Protein AF-A0A6P7GRU7-F1 (afdb_monomer_lite)

Structure (mmCIF, N/CA/C/O backbone):
data_AF-A0A6P7GRU7-F1
#
_entry.id   AF-A0A6P7GRU7-F1
#
loop_
_atom_site.group_PDB
_atom_site.id
_atom_site.type_symbol
_atom_site.label_atom_id
_atom_site.label_alt_id
_atom_site.label_comp_id
_atom_site.label_asym_id
_atom_site.label_entity_id
_atom_site.label_seq_id
_atom_site.pdbx_PDB_ins_code
_atom_site.Cartn_x
_atom_site.Cartn_y
_atom_site.Cartn_z
_atom_site.occupancy
_atom_site.B_iso_or_equiv
_atom_site.auth_seq_id
_atom_site.auth_comp_id
_atom_site.auth_asym_id
_atom_site.auth_atom_id
_atom_site.pdbx_PDB_model_num
ATOM 1 N N . MET A 1 1 ? 10.644 -17.796 0.698 1.00 59.59 1 MET A N 1
ATOM 2 C CA . MET A 1 1 ? 10.315 -16.428 0.222 1.00 59.59 1 MET A CA 1
ATOM 3 C C . MET A 1 1 ? 10.314 -16.280 -1.307 1.00 59.59 1 MET A C 1
ATOM 5 O O . MET A 1 1 ? 9.322 -15.800 -1.838 1.00 59.59 1 MET A O 1
ATOM 9 N N . LYS A 1 2 ? 11.350 -16.736 -2.039 1.00 73.12 2 LYS A N 1
ATOM 10 C CA . LYS A 1 2 ? 11.441 -16.591 -3.514 1.00 73.12 2 LYS A CA 1
ATOM 11 C C . LYS A 1 2 ? 10.206 -17.102 -4.288 1.00 73.12 2 LYS A C 1
ATOM 13 O O . LYS A 1 2 ? 9.727 -16.408 -5.175 1.00 73.12 2 LYS A O 1
ATOM 18 N N . LYS A 1 3 ? 9.645 -18.260 -3.910 1.00 80.00 3 LYS A N 1
ATOM 19 C CA . LYS A 1 3 ? 8.456 -18.853 -4.565 1.00 80.00 3 LYS A CA 1
ATOM 20 C C . LYS A 1 3 ? 7.212 -17.946 -4.508 1.00 80.00 3 LYS A C 1
ATOM 22 O O . LYS A 1 3 ? 6.560 -17.749 -5.526 1.00 80.00 3 LYS A O 1
ATOM 27 N N . VAL A 1 4 ? 6.932 -17.338 -3.350 1.00 76.06 4 VAL A N 1
ATOM 28 C CA . VAL A 1 4 ? 5.775 -16.440 -3.150 1.00 76.06 4 VAL A CA 1
ATOM 29 C C . VAL A 1 4 ? 5.900 -15.184 -4.011 1.00 76.06 4 VAL A C 1
ATOM 31 O O . VAL A 1 4 ? 4.963 -14.822 -4.714 1.00 76.06 4 VAL A O 1
ATOM 34 N N . VAL A 1 5 ? 7.083 -14.564 -4.024 1.00 76.00 5 VAL A N 1
ATOM 35 C CA . VAL A 1 5 ? 7.358 -13.375 -4.848 1.00 76.00 5 VAL A CA 1
ATOM 36 C C . VAL A 1 5 ? 7.176 -13.681 -6.338 1.00 76.00 5 VAL A C 1
ATOM 38 O O . VAL A 1 5 ? 6.588 -12.875 -7.054 1.00 76.00 5 VAL A O 1
ATOM 41 N N . MET A 1 6 ? 7.616 -14.855 -6.809 1.00 78.56 6 MET A N 1
ATOM 42 C CA . MET A 1 6 ? 7.413 -15.252 -8.208 1.00 78.56 6 MET A CA 1
ATOM 43 C C . MET A 1 6 ? 5.938 -15.460 -8.562 1.00 78.56 6 MET A C 1
ATOM 45 O O . MET A 1 6 ? 5.520 -15.045 -9.641 1.00 78.56 6 MET A O 1
ATOM 49 N N . ASN A 1 7 ? 5.147 -16.077 -7.681 1.00 80.56 7 ASN A N 1
ATOM 50 C CA . ASN A 1 7 ? 3.715 -16.265 -7.925 1.00 80.56 7 ASN A CA 1
ATOM 51 C C . ASN A 1 7 ? 2.974 -14.924 -7.951 1.00 80.56 7 ASN A C 1
ATOM 53 O O . ASN A 1 7 ? 2.227 -14.660 -8.890 1.00 80.56 7 ASN A O 1
ATOM 57 N N . LEU A 1 8 ? 3.248 -14.038 -6.989 1.00 81.81 8 LEU A N 1
ATOM 58 C CA . LEU A 1 8 ? 2.658 -12.698 -6.964 1.00 81.81 8 LEU A CA 1
ATOM 59 C C . LEU A 1 8 ? 3.035 -11.901 -8.214 1.00 81.81 8 LEU A C 1
ATOM 61 O O . LEU A 1 8 ? 2.172 -11.296 -8.837 1.00 81.81 8 LEU A O 1
ATOM 65 N N . ARG A 1 9 ? 4.294 -11.972 -8.655 1.00 79.44 9 ARG A N 1
ATOM 66 C CA . ARG A 1 9 ? 4.730 -11.352 -9.910 1.00 79.44 9 ARG A CA 1
ATOM 67 C C . ARG A 1 9 ? 3.900 -11.824 -11.110 1.00 79.44 9 ARG A C 1
ATOM 69 O O . ARG A 1 9 ? 3.526 -10.992 -11.930 1.00 79.44 9 ARG A O 1
ATOM 76 N N . LYS A 1 10 ? 3.617 -13.127 -11.228 1.00 82.44 10 LYS A N 1
ATOM 77 C CA . LYS A 1 10 ? 2.788 -13.661 -12.326 1.00 82.44 10 LYS A CA 1
ATOM 78 C C . LYS A 1 10 ? 1.382 -13.060 -12.314 1.00 82.44 10 LYS A C 1
ATOM 80 O O . LYS A 1 10 ? 0.867 -12.736 -13.375 1.00 82.44 10 LYS A O 1
ATOM 85 N N . ILE A 1 11 ? 0.802 -12.862 -11.130 1.00 81.12 11 ILE A N 1
ATOM 86 C CA . ILE A 1 11 ? -0.523 -12.247 -10.971 1.00 81.12 11 ILE A CA 1
ATOM 87 C C . ILE A 1 11 ? -0.493 -10.767 -11.383 1.00 81.12 11 ILE A C 1
ATOM 89 O O . ILE A 1 11 ? -1.402 -10.288 -12.062 1.00 81.12 11 ILE A O 1
ATOM 93 N N . ILE A 1 12 ? 0.559 -10.029 -11.012 1.00 83.62 12 ILE A N 1
ATOM 94 C CA . ILE A 1 12 ? 0.670 -8.601 -11.349 1.00 83.62 12 ILE A CA 1
ATOM 95 C C . ILE A 1 12 ? 0.949 -8.383 -12.836 1.00 83.62 12 ILE A C 1
ATOM 97 O O . ILE A 1 12 ? 0.330 -7.500 -13.431 1.00 83.62 12 ILE A O 1
ATOM 101 N N . GLY A 1 13 ? 1.804 -9.205 -13.443 1.00 75.50 13 GLY A N 1
ATOM 102 C CA . GLY A 1 13 ? 2.298 -9.006 -14.805 1.00 75.50 13 GLY A CA 1
ATOM 103 C C . GLY A 1 13 ? 3.493 -8.045 -14.869 1.00 75.50 13 GLY A C 1
ATOM 104 O O . GLY A 1 13 ? 4.077 -7.666 -13.849 1.00 75.50 13 GLY A O 1
ATOM 105 N N . SER A 1 14 ? 3.887 -7.665 -16.084 1.00 74.19 14 SER A N 1
ATOM 106 C CA . SER A 1 14 ? 5.002 -6.747 -16.371 1.00 74.19 14 SER A CA 1
ATOM 107 C C . SER A 1 14 ? 4.550 -5.581 -17.254 1.00 74.19 14 SER A C 1
ATOM 109 O O . SER A 1 14 ? 3.559 -5.707 -17.963 1.00 74.19 14 SER A O 1
ATOM 111 N N . GLY A 1 15 ? 5.289 -4.465 -17.243 1.00 73.44 15 GLY A N 1
ATOM 112 C CA . GLY A 1 15 ? 5.018 -3.308 -18.114 1.00 73.44 15 GLY A CA 1
ATOM 113 C C . GLY A 1 15 ? 4.011 -2.292 -17.561 1.00 73.44 15 GLY A C 1
ATOM 114 O O . GLY A 1 15 ? 3.623 -1.364 -18.261 1.00 73.44 15 GLY A O 1
ATOM 115 N N . HIS A 1 16 ? 3.592 -2.441 -16.303 1.00 77.69 16 HIS A N 1
ATOM 116 C CA . HIS A 1 16 ? 2.758 -1.464 -15.607 1.00 77.69 16 HIS A CA 1
ATOM 117 C C . HIS A 1 16 ? 3.616 -0.478 -14.808 1.00 77.69 16 HIS A C 1
ATOM 119 O O . HIS A 1 16 ? 4.647 -0.863 -14.258 1.00 77.69 16 HIS A O 1
ATOM 125 N N . SER A 1 17 ? 3.154 0.769 -14.674 1.00 90.62 17 SER A N 1
ATOM 126 C CA . SER A 1 17 ? 3.742 1.711 -13.716 1.00 90.62 17 SER A CA 1
ATOM 127 C C . SER A 1 17 ? 3.644 1.159 -12.291 1.00 90.62 17 SER A C 1
ATOM 129 O O . SER A 1 17 ? 2.704 0.422 -11.959 1.00 90.62 17 SER A O 1
ATOM 131 N N . TRP A 1 18 ? 4.568 1.557 -11.414 1.00 93.69 18 TRP A N 1
ATOM 132 C CA . TRP A 1 18 ? 4.535 1.132 -10.013 1.00 93.69 18 TRP A CA 1
ATOM 133 C C . TRP A 1 18 ? 3.192 1.424 -9.324 1.00 93.69 18 TRP A C 1
ATOM 135 O O . TRP A 1 18 ? 2.776 0.652 -8.465 1.00 93.69 18 TRP A O 1
ATOM 145 N N . ARG A 1 19 ? 2.476 2.494 -9.710 1.00 93.62 19 ARG A N 1
ATOM 146 C CA . ARG A 1 19 ? 1.155 2.835 -9.146 1.00 93.62 19 ARG A CA 1
ATOM 147 C C . ARG A 1 19 ? 0.121 1.756 -9.450 1.00 93.62 19 ARG A C 1
ATOM 149 O O . ARG A 1 19 ? -0.539 1.266 -8.535 1.00 93.62 19 ARG A O 1
ATOM 156 N N . ASN A 1 20 ? 0.024 1.346 -10.712 1.00 91.50 20 ASN A N 1
ATOM 157 C CA . ASN A 1 20 ? -0.919 0.314 -11.140 1.00 91.50 20 ASN A CA 1
ATOM 158 C C . ASN A 1 20 ? -0.571 -1.036 -10.499 1.00 91.50 20 ASN A C 1
ATOM 160 O O . ASN A 1 20 ? -1.453 -1.730 -9.992 1.00 91.50 20 ASN A O 1
ATOM 164 N N . ALA A 1 21 ? 0.723 -1.369 -10.444 1.00 92.94 21 ALA A N 1
ATOM 165 C CA . ALA A 1 21 ? 1.206 -2.565 -9.763 1.00 92.94 21 ALA A CA 1
ATOM 166 C C . ALA A 1 21 ? 0.850 -2.560 -8.265 1.00 92.94 21 ALA A C 1
ATOM 168 O O . ALA A 1 21 ? 0.395 -3.580 -7.750 1.00 92.94 21 ALA A O 1
ATOM 169 N N . CYS A 1 22 ? 0.986 -1.419 -7.579 1.00 94.94 22 CYS A N 1
ATOM 170 C CA . CYS A 1 22 ? 0.585 -1.269 -6.182 1.00 94.94 22 CYS A CA 1
ATOM 171 C C . CYS A 1 22 ? -0.909 -1.553 -5.975 1.00 94.94 22 CYS A C 1
ATOM 173 O O . CYS A 1 22 ? -1.250 -2.361 -5.115 1.00 94.94 22 CYS A O 1
ATOM 175 N N . TYR A 1 23 ? -1.801 -0.938 -6.761 1.00 93.06 23 TYR A N 1
ATOM 176 C CA . TYR A 1 23 ? -3.247 -1.163 -6.623 1.00 93.06 23 TYR A CA 1
ATOM 177 C C . TYR A 1 23 ? -3.639 -2.617 -6.889 1.00 93.06 23 TYR A C 1
ATOM 179 O O . TYR A 1 23 ? -4.369 -3.209 -6.088 1.00 93.06 23 TYR A O 1
ATOM 187 N N . LYS A 1 24 ? -3.106 -3.209 -7.963 1.00 92.00 24 LYS A N 1
ATOM 188 C CA . LYS A 1 24 ? -3.355 -4.610 -8.309 1.00 92.00 24 LYS A CA 1
ATOM 189 C C . LYS A 1 24 ? -2.856 -5.540 -7.203 1.00 92.00 24 LYS A C 1
ATOM 191 O O . LYS A 1 24 ? -3.615 -6.367 -6.708 1.00 92.00 24 LYS A O 1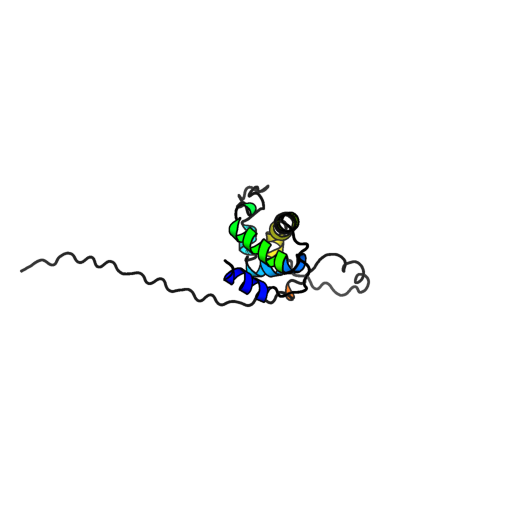
ATOM 196 N N . LEU A 1 25 ? -1.629 -5.350 -6.719 1.00 93.50 25 LEU A N 1
ATOM 197 C CA . LEU A 1 25 ? -1.076 -6.179 -5.647 1.00 93.50 25 LEU A CA 1
ATOM 198 C C . LEU A 1 25 ? -1.816 -6.003 -4.324 1.00 93.50 25 LEU A C 1
ATOM 200 O O . LEU A 1 25 ? -2.053 -6.981 -3.622 1.00 93.50 25 LEU A O 1
ATOM 204 N N . SER A 1 26 ? -2.233 -4.784 -3.990 1.00 94.25 26 SER A N 1
ATOM 205 C CA . SER A 1 26 ? -3.044 -4.556 -2.799 1.00 94.25 26 SER A CA 1
ATOM 206 C C . SER A 1 26 ? -4.398 -5.247 -2.864 1.00 94.25 26 SER A C 1
ATOM 208 O O . SER A 1 26 ? -4.849 -5.726 -1.832 1.00 94.25 26 SER A O 1
ATOM 210 N N . SER A 1 27 ? -5.030 -5.319 -4.039 1.00 90.25 27 SER A N 1
ATOM 211 C CA . SER A 1 27 ? -6.297 -6.044 -4.204 1.00 90.25 27 SER A CA 1
ATOM 212 C C . SER A 1 27 ? -6.157 -7.559 -4.026 1.00 90.25 27 SER A C 1
ATOM 214 O O . SER A 1 27 ? -7.109 -8.205 -3.609 1.00 90.25 27 SER A O 1
ATOM 216 N N . VAL A 1 28 ? -4.962 -8.104 -4.281 1.00 90.56 28 VAL A N 1
ATOM 217 C CA . VAL A 1 28 ? -4.639 -9.525 -4.078 1.00 90.56 28 VAL A CA 1
ATOM 218 C C . VAL A 1 28 ? -4.302 -9.818 -2.615 1.00 90.56 28 VAL A C 1
ATOM 220 O O . VAL A 1 28 ? -4.691 -10.851 -2.086 1.00 90.56 28 VAL A O 1
ATOM 223 N N . LEU A 1 29 ? -3.550 -8.932 -1.956 1.00 91.75 29 LEU A N 1
ATOM 224 C CA . LEU A 1 29 ? -3.049 -9.177 -0.598 1.00 91.75 29 LEU A CA 1
ATOM 225 C C . LEU A 1 29 ? -4.030 -8.791 0.510 1.00 91.75 29 LEU A C 1
ATOM 227 O O . LEU A 1 29 ? -3.905 -9.298 1.622 1.00 91.75 29 LEU A O 1
ATOM 231 N N . PHE A 1 30 ? -4.949 -7.859 0.250 1.00 93.62 30 PHE A N 1
ATOM 232 C CA . PHE A 1 30 ? -5.796 -7.285 1.288 1.00 93.62 30 PHE A CA 1
ATOM 233 C C . PHE A 1 30 ? -7.242 -7.161 0.830 1.00 93.62 30 PHE A C 1
ATOM 235 O O . PHE A 1 30 ? -7.537 -6.586 -0.221 1.00 93.62 30 PHE A O 1
ATOM 242 N N . THR A 1 31 ? -8.163 -7.591 1.688 1.00 93.81 31 THR A N 1
ATOM 243 C CA . THR A 1 31 ? -9.576 -7.265 1.512 1.00 93.81 31 THR A CA 1
ATOM 244 C C . THR A 1 31 ? -9.816 -5.786 1.826 1.00 93.81 31 THR A C 1
ATOM 246 O O . THR A 1 31 ? -9.076 -5.141 2.578 1.00 93.81 31 THR A O 1
ATOM 249 N N . LYS A 1 32 ? -10.869 -5.214 1.235 1.00 92.31 32 LYS A N 1
ATOM 250 C CA . LYS A 1 32 ? -11.262 -3.821 1.501 1.00 92.31 32 LYS A CA 1
ATOM 251 C C . LYS A 1 32 ? -11.620 -3.615 2.975 1.00 92.31 32 LYS A C 1
ATOM 253 O O . LYS A 1 32 ? -11.242 -2.595 3.540 1.00 92.31 32 LYS A O 1
ATOM 258 N N . GLU A 1 33 ? -12.300 -4.593 3.571 1.00 92.62 33 GLU A N 1
ATOM 259 C CA . GLU A 1 33 ? -12.709 -4.597 4.976 1.00 92.62 33 GLU A CA 1
ATOM 260 C C . GLU A 1 33 ? -11.501 -4.596 5.914 1.00 92.62 33 GLU A C 1
ATOM 262 O O . GLU A 1 33 ? -11.391 -3.705 6.756 1.00 92.62 33 GLU A O 1
ATOM 267 N N . LEU A 1 34 ? -10.526 -5.486 5.682 1.00 93.12 34 LEU A N 1
ATOM 268 C CA . LEU A 1 34 ? -9.299 -5.561 6.477 1.00 93.12 34 LEU A CA 1
ATOM 269 C C . LEU A 1 34 ? -8.609 -4.196 6.573 1.00 93.12 34 LEU A C 1
ATOM 271 O O . LEU A 1 34 ? -8.239 -3.753 7.657 1.00 93.12 34 LEU A O 1
ATOM 275 N N . LEU A 1 35 ? -8.480 -3.491 5.445 1.00 94.06 35 LEU A N 1
ATOM 276 C CA . LEU A 1 35 ? -7.814 -2.187 5.386 1.00 94.06 35 LEU A CA 1
ATOM 277 C C . LEU A 1 35 ? -8.506 -1.105 6.232 1.00 94.06 35 LEU A C 1
ATOM 279 O O . LEU A 1 35 ? -7.857 -0.124 6.600 1.00 94.06 35 LEU A O 1
ATOM 283 N N . THR A 1 36 ? -9.791 -1.256 6.571 1.00 92.69 36 THR A N 1
ATOM 284 C CA . THR A 1 36 ? -10.507 -0.279 7.409 1.00 92.69 36 THR A CA 1
ATOM 285 C C . THR A 1 36 ? -10.051 -0.297 8.870 1.00 92.69 36 THR A C 1
ATOM 287 O O . THR A 1 36 ? -10.050 0.758 9.516 1.00 92.69 36 THR A O 1
ATOM 290 N N . HIS A 1 37 ? -9.558 -1.442 9.355 1.00 93.38 37 HIS A N 1
ATOM 291 C CA . HIS A 1 37 ? -9.059 -1.633 10.723 1.00 93.38 37 HIS A CA 1
ATOM 292 C C . HIS A 1 37 ? -7.672 -1.023 10.967 1.00 93.38 37 HIS A C 1
ATOM 294 O O . HIS A 1 37 ? -7.227 -0.911 12.111 1.00 93.38 37 HIS A O 1
ATOM 300 N N . PHE A 1 38 ? -6.991 -0.586 9.907 1.00 94.19 38 PHE A N 1
ATOM 301 C CA . PHE A 1 38 ? -5.647 -0.032 9.992 1.00 94.19 38 PHE A CA 1
ATOM 302 C C . PHE A 1 38 ? -5.609 1.479 9.732 1.00 94.19 38 PHE A C 1
ATOM 304 O O . PHE A 1 38 ? -6.440 2.064 9.026 1.00 94.19 38 PHE A O 1
ATOM 311 N N . SER A 1 39 ? -4.598 2.127 10.307 1.00 94.25 39 SER A N 1
ATOM 312 C CA . SER A 1 39 ? -4.042 3.400 9.836 1.00 94.25 39 SER A CA 1
ATOM 313 C C . SER A 1 39 ? -2.525 3.265 9.760 1.00 94.25 39 SER A C 1
ATOM 315 O O . SER A 1 39 ? -1.965 2.300 10.276 1.00 94.25 39 SER A O 1
ATOM 317 N N . TRP A 1 40 ? -1.831 4.201 9.107 1.00 94.62 40 TRP A N 1
ATOM 318 C CA . TRP A 1 40 ? -0.378 4.084 8.945 1.00 94.62 40 TRP A CA 1
ATOM 319 C C . TRP A 1 40 ? 0.343 3.921 10.293 1.00 94.62 40 TRP A C 1
ATOM 321 O O . TRP A 1 40 ? 1.078 2.955 10.489 1.00 94.62 40 TRP A O 1
ATOM 331 N N . THR A 1 41 ? 0.044 4.803 11.252 1.00 94.00 41 THR A N 1
ATOM 332 C CA . THR A 1 41 ? 0.665 4.829 12.586 1.00 94.00 41 THR A CA 1
ATOM 333 C C . THR A 1 41 ? -0.190 4.206 13.692 1.00 94.00 41 THR A C 1
ATOM 335 O O . THR A 1 41 ? 0.266 4.130 14.827 1.00 94.00 41 THR A O 1
ATOM 338 N N . GLY A 1 42 ? -1.423 3.776 13.404 1.00 90.38 42 GLY A N 1
ATOM 339 C CA . GLY A 1 42 ? -2.403 3.315 14.401 1.00 90.38 42 GLY A CA 1
ATOM 340 C C . GLY A 1 42 ? -3.145 4.454 15.113 1.00 90.38 42 GLY A C 1
ATOM 341 O O . GLY A 1 42 ? -4.195 4.247 15.717 1.00 90.38 42 GLY A O 1
ATOM 342 N N . VAL A 1 43 ? -2.659 5.692 14.979 1.00 84.81 43 VAL A N 1
ATOM 343 C CA . VAL A 1 43 ? -3.328 6.867 15.538 1.00 84.81 43 VAL A CA 1
ATOM 344 C C . VAL A 1 43 ? -4.614 7.128 14.756 1.00 84.81 43 VAL A C 1
ATOM 346 O O . VAL A 1 43 ? -4.621 7.150 13.519 1.00 84.81 43 VAL A O 1
ATOM 349 N N . SER A 1 44 ? -5.706 7.322 15.487 1.00 70.75 44 SER A N 1
ATOM 350 C CA . SER A 1 44 ? -7.012 7.686 14.951 1.00 70.75 44 SER A CA 1
ATOM 351 C C . SER A 1 44 ? -7.452 9.004 15.571 1.00 70.75 44 SER A C 1
ATOM 353 O O . SER A 1 44 ? -7.275 9.227 16.764 1.00 70.75 44 SER A O 1
ATOM 355 N N . ARG A 1 45 ? -8.020 9.895 14.752 1.00 71.56 45 ARG A N 1
ATOM 356 C CA . ARG A 1 45 ? -8.660 11.128 15.245 1.00 71.56 45 ARG A CA 1
ATOM 357 C C . ARG A 1 45 ? -10.010 10.837 15.904 1.00 71.56 45 ARG A C 1
ATOM 359 O O . ARG A 1 45 ? -10.538 11.667 16.632 1.00 71.56 45 ARG A O 1
ATOM 366 N N . THR A 1 46 ? -10.581 9.677 15.603 1.00 71.88 46 THR A N 1
ATOM 367 C CA . THR A 1 46 ? -11.856 9.198 16.132 1.00 71.88 46 THR A CA 1
ATOM 368 C C . THR A 1 46 ? -11.573 8.241 17.290 1.00 71.88 46 THR A C 1
ATOM 370 O O . THR A 1 46 ? -10.538 7.583 17.290 1.00 71.88 46 THR A O 1
ATOM 373 N N . LYS A 1 47 ? -12.502 8.100 18.246 1.00 66.62 47 LYS A N 1
ATOM 374 C CA . LYS A 1 47 ? -12.357 7.201 19.414 1.00 66.62 47 LYS A CA 1
ATOM 375 C C . LYS A 1 47 ? -12.105 5.719 19.067 1.00 66.62 47 LYS A C 1
ATOM 377 O O . LYS A 1 47 ? -11.779 4.944 19.957 1.00 66.62 47 LYS A O 1
ATOM 382 N N . ASN A 1 48 ? -12.226 5.325 17.798 1.00 72.81 48 ASN A N 1
ATOM 383 C CA . ASN A 1 48 ? -11.871 3.987 17.333 1.00 72.81 48 ASN A CA 1
ATOM 384 C C . ASN A 1 48 ? -10.355 3.857 17.173 1.00 72.81 48 ASN A C 1
ATOM 386 O O . ASN A 1 48 ? -9.772 4.456 16.265 1.00 72.81 48 ASN A O 1
ATOM 390 N N . THR A 1 49 ? -9.737 3.041 18.023 1.00 81.19 49 THR A N 1
ATOM 391 C CA . THR A 1 49 ? -8.323 2.670 17.917 1.00 81.19 49 THR A CA 1
ATOM 392 C C . THR A 1 49 ? -8.102 1.817 16.668 1.00 81.19 49 THR A C 1
ATOM 394 O O . THR A 1 49 ? -8.793 0.822 16.458 1.00 81.19 49 THR A O 1
ATOM 397 N N . LYS A 1 50 ? -7.150 2.217 15.819 1.00 90.81 50 LYS A N 1
ATOM 398 C CA . LYS A 1 50 ? -6.748 1.475 14.618 1.00 90.81 50 LYS A CA 1
ATOM 399 C C . LYS A 1 50 ? -5.407 0.791 14.847 1.00 90.81 50 LYS A C 1
ATOM 401 O O . LYS A 1 50 ? -4.577 1.274 15.615 1.00 90.81 50 LYS A O 1
ATOM 406 N N . LEU A 1 51 ? -5.160 -0.308 14.144 1.00 93.81 51 LEU A N 1
ATOM 407 C CA . LEU A 1 51 ? -3.862 -0.976 14.194 1.00 93.81 51 LEU A CA 1
ATOM 408 C C . LEU A 1 51 ? -2.827 -0.236 13.320 1.00 93.81 51 LEU A C 1
ATOM 410 O O . LEU A 1 51 ? -3.178 0.276 12.251 1.00 93.81 51 LEU A O 1
ATOM 414 N N . PRO A 1 52 ? -1.549 -0.172 13.740 1.00 95.69 52 PRO A N 1
ATOM 415 C CA . PRO A 1 52 ? -0.483 0.460 12.967 1.00 95.69 52 PRO A CA 1
ATOM 416 C C . PRO A 1 52 ? -0.039 -0.420 11.793 1.00 95.69 52 PRO A C 1
ATOM 418 O O . PRO A 1 52 ? 0.701 -1.388 11.968 1.00 95.69 52 PRO A O 1
ATOM 421 N N . PHE A 1 53 ? -0.434 -0.049 10.575 1.00 96.50 53 PHE A N 1
ATOM 422 C CA . PHE A 1 53 ? -0.103 -0.788 9.353 1.00 96.50 53 PHE A CA 1
ATOM 423 C C . PHE A 1 53 ? 1.405 -0.862 9.101 1.00 96.50 53 PHE A C 1
ATOM 425 O O . PHE A 1 53 ? 1.906 -1.871 8.609 1.00 96.50 53 PHE A O 1
ATOM 432 N N . GLN A 1 54 ? 2.152 0.180 9.483 1.00 96.31 54 GLN A N 1
ATOM 433 C CA . GLN A 1 54 ? 3.604 0.225 9.300 1.00 96.31 54 GLN A CA 1
ATOM 434 C C . GLN A 1 54 ? 4.359 -0.887 10.050 1.00 96.31 54 GLN A C 1
ATOM 436 O O . GLN A 1 54 ? 5.497 -1.181 9.694 1.00 96.31 54 GLN A O 1
ATOM 441 N N . LYS A 1 55 ? 3.730 -1.533 11.049 1.00 96.62 55 LYS A N 1
ATOM 442 C CA . LYS A 1 55 ? 4.311 -2.673 11.780 1.00 96.62 55 LYS A CA 1
ATOM 443 C C . LYS A 1 55 ? 4.254 -3.994 11.005 1.00 96.62 55 LYS A C 1
ATOM 445 O O . LYS A 1 55 ? 4.899 -4.960 11.403 1.00 96.62 55 LYS A O 1
ATOM 450 N N . LEU A 1 56 ? 3.535 -4.060 9.882 1.00 96.25 56 LEU A N 1
ATOM 451 C CA . LEU A 1 56 ? 3.448 -5.254 9.031 1.00 96.25 56 LEU A CA 1
ATOM 452 C C . LEU A 1 56 ? 4.697 -5.413 8.143 1.00 96.25 56 LEU A C 1
ATOM 454 O O . LEU A 1 56 ? 4.596 -5.564 6.925 1.00 96.25 56 LEU A O 1
ATOM 458 N N . HIS A 1 57 ? 5.893 -5.366 8.740 1.00 94.75 57 HIS A N 1
ATOM 459 C CA . HIS A 1 57 ? 7.174 -5.272 8.030 1.00 94.75 57 HIS A CA 1
ATOM 460 C C . HIS A 1 57 ? 7.384 -6.392 7.004 1.00 94.75 57 HIS A C 1
ATOM 462 O O . HIS A 1 57 ? 7.822 -6.120 5.887 1.00 94.75 57 HIS A O 1
ATOM 468 N N . ASN A 1 58 ? 7.006 -7.629 7.340 1.00 94.12 58 ASN A N 1
ATOM 469 C CA . ASN A 1 58 ? 7.153 -8.781 6.446 1.00 94.12 58 ASN A CA 1
ATOM 470 C C . ASN A 1 58 ? 6.282 -8.646 5.189 1.00 94.12 58 ASN A C 1
ATOM 472 O O . ASN A 1 58 ? 6.763 -8.826 4.070 1.00 94.12 58 ASN A O 1
ATOM 476 N N . ILE A 1 59 ? 5.015 -8.262 5.363 1.00 94.69 59 ILE A N 1
ATOM 477 C CA . ILE A 1 59 ? 4.070 -8.081 4.254 1.00 94.69 59 ILE A CA 1
ATOM 478 C C . ILE A 1 59 ? 4.492 -6.878 3.403 1.00 94.69 59 ILE A C 1
ATOM 480 O O . ILE A 1 59 ? 4.555 -6.971 2.179 1.00 94.69 59 ILE A O 1
ATOM 484 N N . LEU A 1 60 ? 4.861 -5.768 4.046 1.00 96.38 60 LEU A N 1
ATOM 485 C CA . LEU A 1 60 ? 5.364 -4.566 3.377 1.00 96.38 60 LEU A CA 1
ATOM 486 C C . LEU A 1 60 ? 6.681 -4.811 2.625 1.00 96.38 60 LEU A C 1
ATOM 488 O O . LEU A 1 60 ? 6.948 -4.142 1.623 1.00 96.38 60 LEU A O 1
ATOM 492 N N . GLY A 1 61 ? 7.516 -5.735 3.102 1.00 95.25 61 GLY A N 1
ATOM 493 C CA . GLY A 1 61 ? 8.737 -6.179 2.432 1.00 95.25 61 GLY A CA 1
ATOM 494 C C . GLY A 1 61 ? 8.433 -6.987 1.174 1.00 95.25 61 GLY A C 1
ATOM 495 O O . GLY A 1 61 ? 8.938 -6.665 0.100 1.00 95.25 61 GLY A O 1
ATOM 496 N N . ILE A 1 62 ? 7.540 -7.977 1.269 1.00 93.81 62 ILE A N 1
ATOM 497 C CA . ILE A 1 62 ? 7.085 -8.755 0.104 1.00 93.81 62 ILE A CA 1
ATOM 498 C C . ILE A 1 62 ? 6.451 -7.829 -0.938 1.00 93.81 62 ILE A C 1
ATOM 500 O O . ILE A 1 62 ? 6.823 -7.883 -2.110 1.00 93.81 62 ILE A O 1
ATOM 504 N N . PHE A 1 63 ? 5.561 -6.933 -0.503 1.00 95.50 63 PHE A N 1
ATOM 505 C CA . PHE A 1 63 ? 4.933 -5.935 -1.365 1.00 95.50 63 PHE A CA 1
ATOM 506 C C . PHE A 1 63 ? 5.979 -5.101 -2.108 1.00 95.50 63 PHE A C 1
ATOM 508 O O . PHE A 1 63 ? 5.912 -4.955 -3.327 1.00 95.50 63 PHE A O 1
ATOM 515 N N . TYR A 1 64 ? 6.984 -4.601 -1.380 1.00 96.12 64 TYR A N 1
ATOM 516 C CA . TYR A 1 64 ? 8.066 -3.818 -1.964 1.00 96.12 64 TYR A CA 1
ATOM 517 C C . TYR A 1 64 ? 8.806 -4.580 -3.061 1.00 96.12 64 TYR A C 1
ATOM 519 O O . TYR A 1 64 ? 8.956 -4.064 -4.164 1.00 96.12 64 TYR A O 1
ATOM 527 N N . HIS A 1 65 ? 9.242 -5.807 -2.778 1.00 94.00 65 HIS A N 1
ATOM 528 C CA . HIS A 1 65 ? 10.023 -6.589 -3.731 1.00 94.00 65 HIS A CA 1
ATOM 529 C C . HIS A 1 65 ? 9.237 -6.946 -4.992 1.00 94.00 65 HIS A C 1
ATOM 531 O O . HIS A 1 65 ? 9.807 -6.921 -6.080 1.00 94.00 65 HIS A O 1
ATOM 537 N N . VAL A 1 66 ? 7.939 -7.235 -4.868 1.00 92.69 66 VAL A N 1
ATOM 538 C CA . VAL A 1 66 ? 7.087 -7.527 -6.029 1.00 92.69 66 VAL A CA 1
ATOM 539 C C . VAL A 1 66 ? 6.910 -6.280 -6.897 1.00 92.69 66 VAL A C 1
ATOM 541 O O . VAL A 1 66 ? 7.122 -6.353 -8.103 1.00 92.69 66 VAL A O 1
ATOM 544 N N . VAL A 1 67 ? 6.597 -5.120 -6.313 1.00 94.00 67 VAL A N 1
ATOM 545 C CA . VAL A 1 67 ? 6.403 -3.889 -7.102 1.00 94.00 67 VAL A CA 1
ATOM 546 C C . VAL A 1 67 ? 7.724 -3.383 -7.687 1.00 94.00 67 VAL A C 1
ATOM 548 O O . VAL A 1 67 ? 7.760 -2.998 -8.852 1.00 94.00 67 VAL A O 1
ATOM 551 N N . LYS A 1 68 ? 8.827 -3.449 -6.928 1.00 93.75 68 LYS A N 1
ATOM 552 C CA . LYS A 1 68 ? 10.177 -3.095 -7.403 1.00 93.75 68 LYS A CA 1
ATOM 553 C C . LYS A 1 68 ? 10.616 -3.949 -8.587 1.00 93.75 68 LYS A C 1
ATOM 555 O O . LYS A 1 68 ? 11.361 -3.478 -9.439 1.00 93.75 68 LYS A O 1
ATOM 560 N N . TYR A 1 69 ? 10.171 -5.203 -8.623 1.00 88.94 69 TYR A N 1
ATOM 561 C CA . TYR A 1 69 ? 10.403 -6.078 -9.760 1.00 88.94 69 TYR A CA 1
ATOM 562 C C . TYR A 1 69 ? 9.664 -5.582 -11.013 1.00 88.94 69 TYR A C 1
ATOM 564 O O . TYR A 1 69 ? 10.228 -5.600 -12.103 1.00 88.94 69 TYR A O 1
ATOM 572 N N . CYS A 1 70 ? 8.405 -5.159 -10.867 1.00 88.00 70 CYS A N 1
ATOM 573 C CA . CYS A 1 70 ? 7.605 -4.642 -11.978 1.00 88.00 70 CYS A CA 1
ATOM 574 C C . CYS A 1 70 ? 8.127 -3.293 -12.495 1.00 88.00 70 CYS A C 1
ATOM 576 O O . CYS A 1 70 ? 8.140 -3.076 -13.703 1.00 88.00 70 CYS A O 1
ATOM 578 N N . ASP A 1 71 ? 8.557 -2.412 -11.589 1.00 91.12 71 ASP A N 1
ATOM 579 C CA . ASP A 1 71 ? 9.049 -1.072 -11.899 1.00 91.12 71 ASP A CA 1
ATOM 580 C C . ASP A 1 71 ? 10.262 -0.728 -11.018 1.00 91.12 71 ASP A C 1
ATOM 582 O O . ASP A 1 71 ? 10.163 -0.504 -9.805 1.00 91.12 71 ASP A O 1
ATOM 586 N N . GLY A 1 72 ? 11.430 -0.654 -11.659 1.00 92.38 72 GLY A N 1
ATOM 587 C CA . GLY A 1 72 ? 12.705 -0.371 -11.009 1.00 92.38 72 GLY A CA 1
ATOM 588 C C . GLY A 1 72 ? 12.803 1.028 -10.392 1.00 92.38 72 GLY A C 1
ATOM 589 O O . GLY A 1 72 ? 13.675 1.244 -9.552 1.00 92.38 72 GLY A O 1
ATOM 590 N N . SER A 1 73 ? 11.915 1.968 -10.727 1.00 94.94 73 SER A N 1
ATOM 591 C CA . SER A 1 73 ? 11.867 3.297 -10.097 1.00 94.94 73 SER A CA 1
ATOM 592 C C . SER A 1 73 ? 11.175 3.286 -8.727 1.00 94.94 73 SER A C 1
ATOM 594 O O . SER A 1 73 ? 11.322 4.223 -7.935 1.00 94.94 73 SER A O 1
ATOM 596 N N . PHE A 1 74 ? 10.450 2.209 -8.397 1.00 96.44 74 PHE A N 1
ATOM 597 C CA . PHE A 1 74 ? 9.749 2.093 -7.125 1.00 96.44 74 PHE A CA 1
ATOM 598 C C . PHE A 1 74 ? 10.727 2.115 -5.942 1.00 96.44 74 PHE A C 1
ATOM 600 O O . PHE A 1 74 ? 11.821 1.553 -5.998 1.00 96.44 74 PHE A O 1
ATOM 607 N N . ASN A 1 75 ? 10.363 2.778 -4.848 1.00 97.31 75 ASN A N 1
ATOM 608 C CA . ASN A 1 75 ? 11.219 2.916 -3.670 1.00 97.31 75 ASN A CA 1
ATOM 609 C C . ASN A 1 75 ? 10.370 2.883 -2.387 1.00 97.31 75 ASN A C 1
ATOM 611 O O . ASN A 1 75 ? 9.138 2.852 -2.436 1.00 97.31 75 ASN A O 1
ATOM 615 N N . TYR A 1 76 ? 11.024 2.859 -1.225 1.00 97.56 76 TYR A N 1
ATOM 616 C CA . TYR A 1 76 ? 10.323 2.784 0.058 1.00 97.56 76 TYR A CA 1
ATOM 617 C C . TYR A 1 76 ? 9.426 3.997 0.334 1.00 97.56 76 TYR A C 1
ATOM 619 O O . TYR A 1 76 ? 8.356 3.816 0.914 1.00 97.56 76 TYR A O 1
ATOM 627 N N . ALA A 1 77 ? 9.805 5.191 -0.132 1.00 97.56 77 ALA A N 1
ATOM 628 C CA . ALA A 1 77 ? 8.977 6.387 -0.001 1.00 97.56 77 ALA A CA 1
ATOM 629 C C . ALA A 1 77 ? 7.694 6.270 -0.840 1.00 97.56 77 ALA A C 1
ATOM 631 O O . ALA A 1 77 ? 6.611 6.567 -0.343 1.00 97.56 77 ALA A O 1
ATOM 632 N N . HIS A 1 78 ? 7.778 5.747 -2.069 1.00 97.94 78 HIS A N 1
ATOM 633 C CA . HIS A 1 78 ? 6.599 5.444 -2.886 1.00 97.94 78 HIS A CA 1
ATOM 634 C C . HIS A 1 78 ? 5.670 4.441 -2.191 1.00 97.94 78 HIS A C 1
ATOM 636 O O . HIS A 1 78 ? 4.460 4.655 -2.160 1.00 97.94 78 HIS A O 1
ATOM 642 N N . ARG A 1 79 ? 6.224 3.374 -1.594 1.00 97.81 79 ARG A N 1
ATOM 643 C CA . ARG A 1 79 ? 5.446 2.388 -0.825 1.00 97.81 79 ARG A CA 1
ATOM 644 C C . ARG A 1 79 ? 4.710 3.043 0.339 1.00 97.81 79 ARG A C 1
ATOM 646 O O . ARG A 1 79 ? 3.514 2.821 0.504 1.00 97.81 79 ARG A O 1
ATOM 653 N N . GLU A 1 80 ? 5.424 3.808 1.157 1.00 97.62 80 GLU A N 1
ATOM 654 C CA . GLU A 1 80 ? 4.844 4.464 2.326 1.00 97.62 80 GLU A CA 1
ATOM 655 C C . GLU A 1 80 ? 3.749 5.456 1.928 1.00 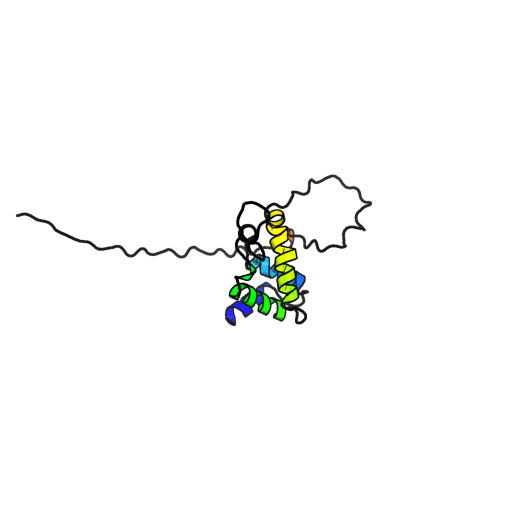97.62 80 GLU A C 1
ATOM 657 O O . GLU A 1 80 ? 2.633 5.355 2.432 1.00 97.62 80 GLU A O 1
ATOM 662 N N . THR A 1 81 ? 4.024 6.347 0.974 1.00 96.88 81 THR A N 1
ATOM 663 C CA . THR A 1 81 ? 3.038 7.307 0.459 1.00 96.88 81 THR A CA 1
ATOM 664 C C . THR A 1 81 ? 1.814 6.595 -0.116 1.00 96.88 81 THR A C 1
ATOM 666 O O . THR A 1 81 ? 0.684 6.984 0.175 1.00 96.88 81 THR A O 1
ATOM 669 N N . PHE A 1 82 ? 2.004 5.506 -0.868 1.00 97.44 82 PHE A N 1
ATOM 670 C CA . PHE A 1 82 ? 0.895 4.712 -1.394 1.00 97.44 82 PHE A CA 1
ATOM 671 C C . PHE A 1 82 ? -0.001 4.153 -0.279 1.00 97.44 82 PHE A C 1
ATOM 673 O O . PHE A 1 82 ? -1.224 4.286 -0.356 1.00 97.44 82 PHE A O 1
ATOM 680 N N . PHE A 1 83 ? 0.576 3.559 0.772 1.00 97.06 83 PHE A N 1
ATOM 681 C CA . PHE A 1 83 ? -0.231 3.011 1.861 1.00 97.06 83 PHE A CA 1
ATOM 682 C C . PHE A 1 83 ? -0.871 4.106 2.716 1.00 97.06 83 PHE A C 1
ATOM 684 O O . PHE A 1 83 ? -2.079 4.069 2.951 1.00 97.06 83 PHE A O 1
ATOM 691 N N . ARG A 1 84 ? -0.081 5.084 3.167 1.00 95.25 84 ARG A N 1
ATOM 692 C CA . ARG A 1 84 ? -0.511 6.148 4.081 1.00 95.25 84 ARG A CA 1
ATOM 693 C C . ARG A 1 84 ? -1.522 7.089 3.435 1.00 95.25 84 ARG A C 1
ATOM 695 O O . ARG A 1 84 ? -2.601 7.289 3.990 1.00 95.25 84 ARG A O 1
ATOM 702 N N . ASP A 1 85 ? -1.176 7.641 2.277 1.00 92.06 85 ASP A N 1
ATOM 703 C CA . ASP A 1 85 ? -1.920 8.739 1.654 1.00 92.06 85 ASP A CA 1
ATOM 704 C C . ASP A 1 85 ? -2.904 8.242 0.589 1.00 92.06 85 ASP A C 1
ATOM 706 O O . ASP A 1 85 ? -3.886 8.924 0.304 1.00 92.06 85 ASP A O 1
ATOM 710 N N . GLY A 1 86 ? -2.673 7.045 0.044 1.00 93.12 86 GLY A N 1
ATOM 711 C CA . GLY A 1 86 ? -3.561 6.383 -0.907 1.00 93.12 86 GLY A CA 1
ATOM 712 C C . GLY A 1 86 ? -4.529 5.415 -0.227 1.00 93.12 86 GLY A C 1
ATOM 713 O O . GLY A 1 86 ? -5.669 5.760 0.091 1.00 93.12 86 GLY A O 1
ATOM 714 N N . ILE A 1 87 ? -4.107 4.164 -0.040 1.00 94.69 87 ILE A N 1
ATOM 715 C CA . ILE A 1 87 ? -5.053 3.071 0.214 1.00 94.69 87 ILE A CA 1
ATOM 716 C C . ILE A 1 87 ? -5.711 3.127 1.601 1.00 94.69 87 ILE A C 1
ATOM 718 O O . ILE A 1 87 ? -6.914 2.889 1.699 1.00 94.69 87 ILE A O 1
ATOM 722 N N . LEU A 1 88 ? -4.968 3.476 2.660 1.00 93.56 88 LEU A N 1
ATOM 723 C CA . LEU A 1 88 ? -5.494 3.503 4.032 1.00 93.56 88 LEU A CA 1
ATOM 724 C C . LEU A 1 88 ? -6.348 4.746 4.282 1.00 93.56 88 LEU A C 1
ATOM 726 O O . LEU A 1 88 ? -7.398 4.656 4.920 1.00 93.56 88 LEU A O 1
ATOM 730 N N . LYS A 1 89 ? -5.941 5.899 3.735 1.00 90.12 89 LYS A N 1
ATOM 731 C CA . LYS A 1 89 ? -6.716 7.147 3.800 1.00 90.12 89 LYS A CA 1
ATOM 732 C C . LYS A 1 89 ? -8.113 6.978 3.205 1.00 90.12 89 LYS A C 1
ATOM 734 O O . LYS A 1 89 ? -9.078 7.535 3.724 1.00 90.12 89 LYS A O 1
ATOM 739 N N . HIS A 1 90 ? -8.218 6.186 2.141 1.00 90.69 90 HIS A N 1
ATOM 740 C CA . HIS A 1 90 ? -9.460 5.958 1.410 1.00 90.69 90 HIS A CA 1
ATOM 741 C C . HIS A 1 90 ? -10.101 4.591 1.693 1.00 90.69 90 HIS A C 1
ATOM 743 O O . HIS A 1 90 ? -11.043 4.217 0.998 1.00 90.69 90 HIS A O 1
ATOM 749 N N . ALA A 1 91 ? -9.652 3.850 2.714 1.00 90.62 91 ALA A N 1
ATOM 750 C CA . ALA A 1 91 ? -10.130 2.491 2.990 1.00 90.62 91 ALA A CA 1
ATOM 751 C C . ALA A 1 91 ? -11.659 2.417 3.169 1.00 90.62 91 ALA A C 1
ATOM 753 O O . ALA A 1 91 ? -12.313 1.612 2.511 1.00 90.62 91 ALA A O 1
ATOM 754 N N . ASN A 1 92 ? -12.241 3.319 3.968 1.00 89.00 92 ASN A N 1
ATOM 755 C CA . ASN A 1 92 ? -13.692 3.362 4.198 1.00 89.00 92 ASN A CA 1
ATOM 756 C C . ASN A 1 92 ? -14.483 3.722 2.929 1.00 89.00 92 ASN A C 1
ATOM 758 O O . ASN A 1 92 ? -15.509 3.109 2.645 1.00 89.00 92 ASN A O 1
ATOM 762 N N . THR A 1 93 ? -13.993 4.681 2.136 1.00 88.88 93 THR A N 1
ATOM 763 C CA . THR A 1 93 ? -14.616 5.057 0.854 1.00 88.88 93 THR A CA 1
ATOM 764 C C . THR A 1 93 ? -14.566 3.908 -0.151 1.00 88.88 93 THR A C 1
ATOM 766 O O . THR A 1 93 ? -15.490 3.733 -0.936 1.00 88.88 93 THR A O 1
ATOM 769 N N . ARG A 1 94 ? -13.492 3.110 -0.128 1.00 87.94 94 ARG A N 1
ATOM 770 C CA . ARG A 1 94 ? -13.327 1.946 -1.007 1.00 87.94 94 ARG A CA 1
ATOM 771 C C . ARG A 1 94 ? -14.209 0.767 -0.604 1.00 87.94 94 ARG A C 1
ATOM 773 O O . ARG A 1 94 ? -14.602 0.013 -1.492 1.00 87.94 94 ARG A O 1
ATOM 780 N N . LEU A 1 95 ? -14.482 0.592 0.693 1.00 89.81 95 LEU A N 1
ATOM 781 C CA . LEU A 1 95 ? -15.398 -0.436 1.200 1.00 89.81 95 LEU A CA 1
ATOM 782 C C . LEU A 1 95 ? -16.845 -0.135 0.795 1.00 89.81 95 LEU A C 1
ATOM 784 O O . LEU A 1 95 ? -17.537 -1.028 0.322 1.00 89.81 95 LEU A O 1
ATOM 788 N N . ASN A 1 96 ? -17.256 1.130 0.913 1.00 87.19 96 ASN A N 1
ATOM 789 C CA . ASN A 1 96 ? -18.605 1.595 0.597 1.00 87.19 96 ASN A CA 1
ATOM 790 C C . ASN A 1 96 ? -18.583 2.528 -0.626 1.00 87.19 96 ASN A C 1
ATOM 792 O O . ASN A 1 96 ? -18.704 3.750 -0.463 1.00 87.19 96 ASN A O 1
ATOM 796 N N . PRO A 1 97 ? -18.394 1.998 -1.852 1.00 80.81 97 PRO A N 1
ATOM 797 C CA . PRO A 1 97 ? -18.417 2.825 -3.0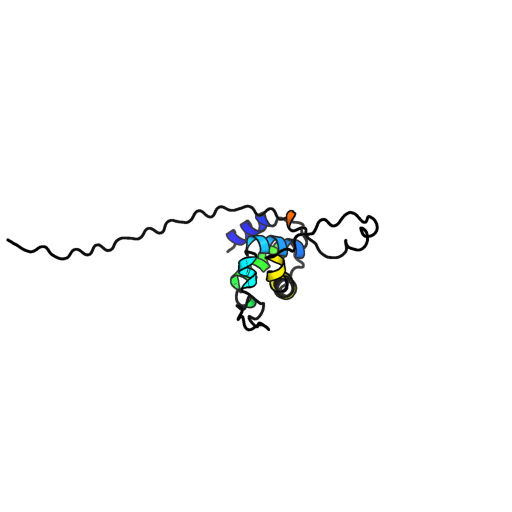47 1.00 80.81 97 PRO A CA 1
ATOM 798 C C . PRO A 1 97 ? -19.791 3.488 -3.164 1.00 80.81 97 PRO A C 1
ATOM 800 O O . PRO A 1 97 ? -20.829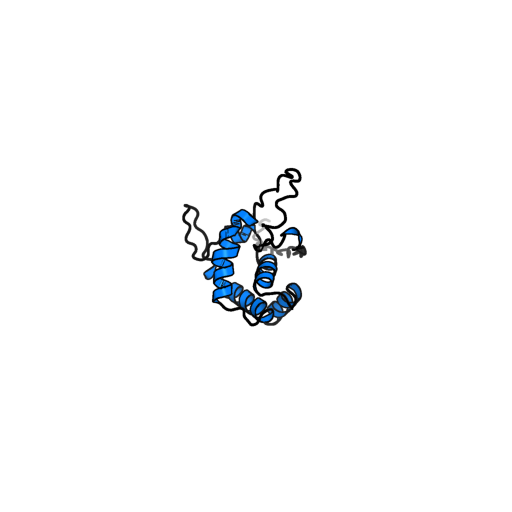 2.827 -3.104 1.00 80.81 97 PRO A O 1
ATOM 803 N N . LYS A 1 98 ? -19.810 4.816 -3.321 1.00 76.56 98 LYS A N 1
ATOM 804 C CA . LYS A 1 98 ? -21.057 5.525 -3.618 1.00 76.56 98 LYS A CA 1
ATOM 805 C C . LYS A 1 98 ? -21.581 4.988 -4.947 1.00 76.56 98 LYS A C 1
ATOM 807 O O . LYS A 1 98 ? -20.868 5.067 -5.947 1.00 76.56 98 LYS A O 1
ATOM 812 N N . LYS A 1 99 ? -22.812 4.470 -4.961 1.00 70.75 99 LYS A N 1
ATOM 813 C CA . LYS A 1 99 ? -23.516 4.177 -6.212 1.00 70.75 99 LYS A CA 1
ATOM 814 C C . LYS A 1 99 ? -23.540 5.475 -7.019 1.00 70.75 99 LYS A C 1
ATOM 816 O O . LYS A 1 99 ? -23.955 6.512 -6.494 1.00 70.75 99 LYS A O 1
ATOM 821 N N . LYS A 1 100 ? -23.024 5.449 -8.250 1.00 62.94 100 LYS A N 1
ATOM 822 C CA . LYS A 1 100 ? -23.270 6.548 -9.181 1.00 62.94 100 LYS A CA 1
ATOM 823 C C . LYS A 1 100 ? -24.780 6.547 -9.385 1.00 62.94 100 LYS A C 1
ATOM 825 O O . LYS A 1 100 ? -25.335 5.556 -9.835 1.00 62.94 100 LYS A O 1
ATOM 830 N N . ASN A 1 101 ? -25.450 7.603 -8.942 1.00 56.97 101 ASN A N 1
ATOM 831 C CA . ASN A 1 101 ? -26.805 7.833 -9.407 1.00 56.97 101 ASN A CA 1
ATOM 832 C C . ASN A 1 101 ? -26.652 8.139 -10.894 1.00 56.97 101 ASN A C 1
ATOM 834 O O . ASN A 1 101 ? -25.924 9.082 -11.219 1.00 56.97 101 ASN A O 1
ATOM 838 N N . ASP A 1 102 ? -27.282 7.342 -11.752 1.00 54.22 102 ASP A N 1
ATOM 839 C CA . ASP A 1 102 ? -27.396 7.590 -13.187 1.00 54.22 102 ASP A CA 1
ATOM 840 C C . ASP A 1 102 ? -28.197 8.882 -13.395 1.00 54.22 102 ASP A C 1
ATOM 842 O O . ASP A 1 102 ? -29.387 8.883 -13.689 1.00 54.22 102 ASP A O 1
ATOM 846 N N . LYS A 1 103 ? -27.565 10.025 -13.128 1.00 54.44 103 LYS A N 1
ATOM 847 C CA . LYS A 1 103 ? -28.092 11.331 -13.490 1.00 54.44 103 LYS A CA 1
ATOM 848 C C . LYS A 1 103 ? -27.673 11.576 -14.928 1.00 54.44 103 LYS A C 1
ATOM 850 O O . LYS A 1 103 ? -26.519 11.907 -15.183 1.00 54.44 103 LYS A O 1
ATOM 855 N N . GLU A 1 104 ? -28.631 11.304 -15.806 1.00 48.28 104 GLU A N 1
ATOM 856 C CA . GLU A 1 104 ? -28.843 11.859 -17.142 1.00 48.28 104 GLU A CA 1
ATOM 857 C C . GLU A 1 104 ? -27.713 12.739 -17.697 1.00 48.28 104 GLU A C 1
ATOM 859 O O . GLU A 1 104 ? -27.420 13.829 -17.203 1.00 48.28 104 GLU A O 1
ATOM 864 N N . ASN A 1 105 ? -27.129 12.220 -18.777 1.00 46.72 105 ASN A N 1
ATOM 865 C CA . ASN A 1 105 ? -26.419 12.892 -19.862 1.00 46.72 105 ASN A CA 1
ATOM 866 C C . ASN A 1 105 ? -26.456 14.431 -19.831 1.00 46.72 105 ASN A C 1
ATOM 868 O O . ASN A 1 105 ? -27.444 15.048 -20.222 1.00 46.72 105 ASN A O 1
ATOM 872 N N . ASN A 1 106 ? -25.318 15.044 -19.500 1.00 47.25 106 ASN A N 1
ATOM 873 C CA . ASN A 1 106 ? -24.983 16.378 -19.990 1.00 47.25 106 ASN A CA 1
ATOM 874 C C . ASN A 1 106 ? -23.636 16.286 -20.740 1.00 47.25 106 ASN A C 1
ATOM 876 O O . ASN A 1 106 ? -22.608 16.087 -20.082 1.00 47.25 106 ASN A O 1
ATOM 880 N N . PRO A 1 107 ? -23.622 16.341 -22.087 1.00 47.38 107 PRO A N 1
ATOM 881 C CA . PRO A 1 107 ? -22.445 16.010 -22.902 1.00 47.38 107 PRO A CA 1
ATOM 882 C C . PRO A 1 107 ? -21.280 17.014 -22.796 1.00 47.38 107 PRO A C 1
ATOM 884 O O . PRO A 1 107 ? -20.173 16.709 -23.232 1.00 47.38 107 PRO A O 1
ATOM 887 N N . ASP A 1 108 ? -21.456 18.163 -22.141 1.00 47.78 108 ASP A N 1
ATOM 888 C CA . ASP A 1 108 ? -20.460 19.248 -22.168 1.00 47.78 108 ASP A CA 1
ATOM 889 C C . ASP A 1 108 ? -19.393 19.213 -21.052 1.00 47.78 108 ASP A C 1
ATOM 891 O O . ASP A 1 108 ? -18.624 20.161 -20.893 1.00 47.78 108 ASP A O 1
ATOM 895 N N . GLN A 1 109 ? -19.283 18.131 -20.268 1.00 45.59 109 GLN A N 1
ATOM 896 C CA . GLN A 1 109 ? -18.247 18.013 -19.215 1.00 45.59 109 GLN A CA 1
ATOM 897 C C . GLN A 1 109 ? -17.253 16.857 -19.394 1.00 45.59 109 GLN A C 1
ATOM 899 O O . GLN A 1 109 ? -16.442 16.596 -18.497 1.00 45.59 109 GLN A O 1
ATOM 904 N N . GLU A 1 110 ? -17.251 16.179 -20.543 1.00 42.94 110 GLU A N 1
ATOM 905 C CA . GLU A 1 110 ? -16.441 14.968 -20.735 1.00 42.94 110 GLU A CA 1
ATOM 906 C C . GLU A 1 110 ? -14.918 15.227 -20.803 1.00 42.94 110 GLU A C 1
ATOM 908 O O . GLU A 1 110 ? -14.114 14.323 -20.567 1.00 42.94 110 GLU A O 1
ATOM 913 N N . ASN A 1 111 ? -14.492 16.476 -21.030 1.00 38.97 111 ASN A N 1
ATOM 914 C CA . ASN A 1 111 ? -13.085 16.798 -21.295 1.00 38.97 111 ASN A CA 1
ATOM 915 C C . ASN A 1 111 ? -12.254 17.292 -20.096 1.00 38.97 111 ASN A C 1
ATOM 917 O O . ASN A 1 111 ? -11.045 17.445 -20.240 1.00 38.97 111 ASN A O 1
ATOM 921 N N . ILE A 1 112 ? -12.831 17.500 -18.903 1.00 41.00 112 ILE A N 1
ATOM 922 C CA . ILE A 1 112 ? -12.075 18.078 -17.760 1.00 41.00 112 ILE A CA 1
ATOM 923 C C . ILE A 1 112 ? -11.796 17.059 -16.635 1.00 41.00 112 ILE A C 1
ATOM 925 O O . ILE A 1 112 ? -10.942 17.288 -15.779 1.00 41.00 112 ILE A O 1
ATOM 929 N N . ARG A 1 113 ? -12.443 15.884 -16.632 1.00 39.16 113 ARG A N 1
ATOM 930 C CA . ARG A 1 113 ? -12.295 14.893 -15.540 1.00 39.16 113 ARG A CA 1
ATOM 931 C C . ARG A 1 113 ? -11.362 13.718 -15.831 1.00 39.16 113 ARG A C 1
ATOM 933 O O . ARG A 1 113 ? -11.052 12.970 -14.912 1.00 39.16 113 ARG A O 1
ATOM 940 N N . ARG A 1 114 ? -10.814 13.603 -17.045 1.00 34.00 114 ARG A N 1
ATOM 941 C CA . ARG A 1 114 ? -9.844 12.551 -17.433 1.00 34.00 114 ARG A CA 1
ATOM 942 C C . ARG A 1 114 ? -8.433 12.738 -16.829 1.00 34.00 114 ARG A C 1
ATOM 944 O O . ARG A 1 114 ? -7.459 12.222 -17.361 1.00 34.00 114 ARG A O 1
ATOM 951 N N . GLY A 1 115 ? -8.308 13.500 -15.739 1.00 33.88 115 GLY A N 1
ATOM 952 C CA . GLY A 1 115 ? -7.036 13.990 -15.194 1.00 33.88 115 GLY A CA 1
ATOM 953 C C . GLY A 1 115 ? -6.708 13.551 -13.767 1.00 33.88 115 GLY A C 1
ATOM 954 O O . GLY A 1 115 ? -5.920 14.227 -13.105 1.00 33.88 115 GLY A O 1
ATOM 955 N N . ARG A 1 116 ? -7.318 12.481 -13.240 1.00 41.56 116 ARG A N 1
ATOM 956 C CA . ARG A 1 116 ? -6.948 11.968 -11.914 1.00 41.56 116 ARG A CA 1
ATOM 957 C C . ARG A 1 116 ? -7.356 10.507 -11.733 1.00 41.56 116 ARG A C 1
ATOM 959 O O . ARG A 1 116 ? -8.478 10.257 -11.338 1.00 41.56 116 ARG A O 1
ATOM 966 N N . ASP A 1 117 ? -6.445 9.583 -12.036 1.00 44.03 117 ASP A N 1
ATOM 967 C CA . ASP A 1 117 ? -6.281 8.248 -11.426 1.00 44.03 117 ASP A CA 1
ATOM 968 C C . ASP A 1 117 ? -7.539 7.444 -11.016 1.00 44.03 117 ASP A C 1
ATOM 970 O O . ASP A 1 117 ? -7.493 6.657 -10.068 1.00 44.03 117 ASP A O 1
ATOM 974 N N . ASP A 1 118 ? -8.648 7.572 -11.740 1.00 41.47 118 ASP A N 1
ATOM 975 C CA . ASP A 1 118 ? -9.807 6.698 -11.600 1.00 41.47 118 ASP A CA 1
ATOM 976 C C . ASP A 1 118 ? -9.508 5.406 -12.370 1.00 41.47 118 ASP A C 1
ATOM 978 O O . ASP A 1 118 ? -10.016 5.173 -13.465 1.00 41.47 118 ASP A O 1
ATOM 982 N N . ILE A 1 119 ? -8.638 4.557 -11.809 1.00 44.09 119 ILE A N 1
ATOM 983 C CA . ILE A 1 119 ? -8.633 3.139 -12.178 1.00 44.09 119 ILE A CA 1
ATOM 984 C C . ILE A 1 119 ? -10.033 2.638 -11.828 1.00 44.09 119 ILE A C 1
ATOM 986 O O . ILE A 1 119 ? -10.382 2.521 -10.648 1.00 44.09 119 ILE A O 1
ATOM 990 N N . LEU A 1 120 ? -10.846 2.419 -12.861 1.00 38.78 120 LEU A N 1
ATOM 991 C CA . LEU A 1 120 ? -12.178 1.853 -12.745 1.00 38.78 120 LEU A CA 1
ATOM 992 C C . LEU A 1 120 ? -12.044 0.550 -11.955 1.00 38.78 120 LEU A C 1
ATOM 994 O O . LEU A 1 120 ? -11.365 -0.386 -12.367 1.00 38.78 120 LEU A O 1
ATOM 998 N N . ILE A 1 121 ? -12.657 0.512 -10.769 1.00 44.12 121 ILE A N 1
ATOM 999 C CA . ILE A 1 121 ? -12.661 -0.667 -9.889 1.00 44.12 121 ILE A CA 1
ATOM 1000 C C . ILE A 1 121 ? -13.238 -1.892 -10.626 1.00 44.12 121 ILE A C 1
ATOM 1002 O O . ILE A 1 121 ? -12.929 -3.020 -10.253 1.00 44.12 121 ILE A O 1
ATOM 1006 N N . GLU A 1 122 ? -14.025 -1.661 -11.678 1.00 39.53 122 GLU A N 1
ATOM 1007 C CA . GLU A 1 122 ? -14.613 -2.678 -12.552 1.00 39.53 122 GLU A CA 1
ATOM 1008 C C . GLU A 1 122 ? -13.573 -3.464 -13.372 1.00 39.53 122 GLU A C 1
ATOM 1010 O O . GLU A 1 122 ? -13.815 -4.630 -13.665 1.00 39.53 122 GLU A O 1
ATOM 1015 N N . ASP A 1 123 ? -12.382 -2.911 -13.634 1.00 36.41 123 ASP A N 1
ATOM 1016 C CA . ASP A 1 123 ? -11.331 -3.610 -14.398 1.00 36.41 123 ASP A CA 1
ATOM 1017 C C . ASP A 1 123 ? -10.463 -4.545 -13.534 1.00 36.41 123 ASP A C 1
ATOM 1019 O O . ASP A 1 123 ? -9.597 -5.265 -14.041 1.00 36.41 123 ASP A O 1
ATOM 1023 N N . ILE A 1 124 ? -10.673 -4.567 -12.213 1.00 43.34 124 ILE A N 1
ATOM 1024 C CA . ILE A 1 124 ? -10.009 -5.519 -11.316 1.00 43.34 124 ILE A CA 1
ATOM 1025 C C . ILE A 1 124 ? -10.943 -6.713 -11.132 1.00 43.34 124 ILE A C 1
ATOM 1027 O O . ILE A 1 124 ? -11.644 -6.832 -10.128 1.00 43.34 124 ILE A O 1
ATOM 1031 N N . ILE A 1 125 ? -10.929 -7.616 -12.113 1.00 31.06 125 ILE A N 1
ATOM 1032 C CA . ILE A 1 125 ? -11.463 -8.972 -11.960 1.00 31.06 125 ILE A CA 1
ATOM 1033 C C . ILE A 1 125 ? -10.698 -9.624 -10.801 1.00 31.06 125 ILE A C 1
ATOM 1035 O O . ILE A 1 125 ? -9.530 -9.998 -10.929 1.00 31.06 125 ILE A O 1
ATOM 1039 N N . ILE A 1 126 ? -11.340 -9.710 -9.636 1.00 39.50 126 ILE A N 1
ATOM 1040 C CA . ILE A 1 126 ? -10.863 -10.518 -8.519 1.00 39.50 126 ILE A CA 1
ATOM 1041 C C . ILE A 1 126 ? -11.138 -11.962 -8.925 1.00 39.50 126 ILE A C 1
ATOM 1043 O O . ILE A 1 126 ? -12.290 -12.386 -8.974 1.00 39.50 126 ILE A O 1
ATOM 1047 N N . CYS A 1 127 ? -10.088 -12.718 -9.245 1.00 33.03 127 CYS A N 1
ATOM 1048 C CA . CYS A 1 127 ? -10.195 -14.167 -9.231 1.00 33.03 127 CYS A CA 1
ATOM 1049 C C . CYS A 1 127 ? -10.563 -14.562 -7.799 1.00 33.03 127 CYS A C 1
ATOM 1051 O O . CYS A 1 127 ? -9.730 -14.440 -6.898 1.00 33.03 127 CYS A O 1
ATOM 1053 N N . ASN A 1 128 ? -11.805 -15.001 -7.595 1.00 33.06 128 ASN A N 1
ATOM 1054 C CA . ASN A 1 128 ? -12.178 -15.793 -6.435 1.00 33.06 128 ASN A CA 1
ATOM 1055 C C . ASN A 1 128 ? -11.251 -17.012 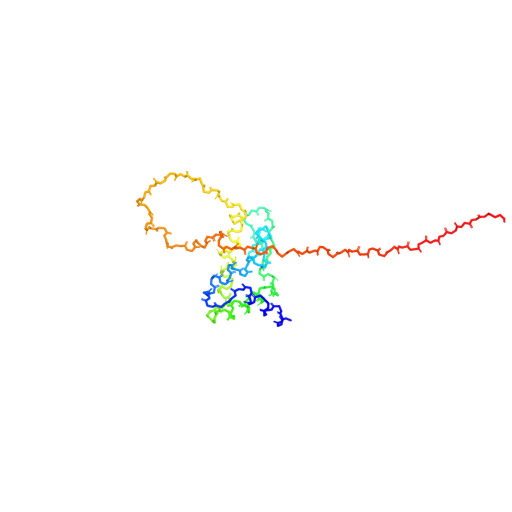-6.429 1.00 33.06 128 ASN A C 1
ATOM 1057 O O . ASN A 1 128 ? -11.415 -17.937 -7.219 1.00 33.06 128 ASN A O 1
ATOM 1061 N N . VAL A 1 129 ? -10.205 -16.969 -5.607 1.00 39.53 129 VAL A N 1
ATOM 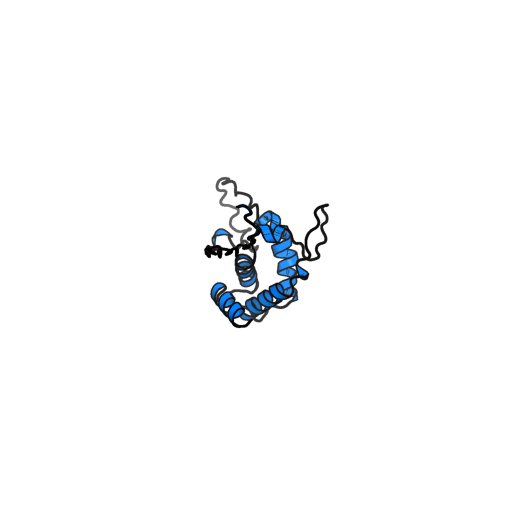1062 C CA . VAL A 1 129 ? -9.490 -18.181 -5.234 1.00 39.53 129 VAL A CA 1
ATOM 1063 C C . VAL A 1 129 ? -10.338 -18.778 -4.128 1.00 39.53 129 VAL A C 1
ATOM 1065 O O . VAL A 1 129 ? -10.317 -18.270 -3.008 1.00 39.53 129 VAL A O 1
ATOM 1068 N N . ASP A 1 130 ? -11.123 -19.795 -4.470 1.00 33.16 130 ASP A N 1
ATOM 1069 C CA . ASP A 1 130 ? -11.794 -20.647 -3.497 1.00 33.16 130 ASP A CA 1
ATOM 1070 C C . ASP A 1 130 ? -10.722 -21.246 -2.580 1.00 33.16 130 ASP A C 1
ATOM 1072 O O . ASP A 1 130 ? -10.005 -22.186 -2.932 1.00 33.16 130 ASP A O 1
ATOM 1076 N N . VAL A 1 131 ? -10.546 -20.640 -1.408 1.00 40.84 131 VAL A N 1
ATOM 1077 C CA . VAL A 1 131 ? -9.779 -21.243 -0.324 1.00 40.84 131 VAL A CA 1
ATOM 1078 C C . VAL A 1 131 ? -10.728 -22.236 0.325 1.00 40.84 131 VAL A C 1
ATOM 1080 O O . VAL A 1 131 ? -11.539 -21.862 1.168 1.00 40.84 131 VAL A O 1
ATOM 1083 N N . ASN A 1 132 ? -10.658 -23.493 -0.117 1.00 34.84 132 ASN A N 1
ATOM 1084 C CA . ASN A 1 132 ? -11.304 -24.595 0.586 1.00 34.84 132 ASN A CA 1
ATOM 1085 C C . ASN A 1 132 ? -10.847 -24.565 2.056 1.00 34.84 132 ASN A C 1
ATOM 1087 O O . ASN A 1 132 ? -9.634 -24.519 2.298 1.00 34.84 132 ASN A O 1
ATOM 1091 N N . PRO A 1 133 ? -11.771 -24.554 3.030 1.00 42.16 133 PRO A N 1
ATOM 1092 C CA . PRO A 1 133 ? -11.398 -24.672 4.428 1.00 42.16 133 PRO A CA 1
ATOM 1093 C C . PRO A 1 133 ? -10.750 -26.043 4.642 1.00 42.16 133 PRO A C 1
ATOM 1095 O O . PRO A 1 133 ? -11.290 -27.070 4.242 1.00 42.16 133 PRO A O 1
ATOM 1098 N N . VAL A 1 134 ? -9.551 -26.036 5.221 1.00 41.56 134 VAL A N 1
ATOM 1099 C CA . VAL A 1 134 ? -8.882 -27.248 5.693 1.00 41.56 134 VAL A CA 1
ATOM 1100 C C . VAL A 1 134 ? -9.643 -27.694 6.939 1.00 41.56 134 VAL A C 1
ATOM 1102 O O . VAL A 1 134 ? -9.724 -26.925 7.895 1.00 41.56 134 VAL A O 1
ATOM 1105 N N . GLU A 1 135 ? -10.247 -28.880 6.894 1.00 44.75 135 GLU A N 1
ATOM 1106 C CA . GLU A 1 135 ? -10.939 -29.480 8.035 1.00 44.75 135 GLU A CA 1
ATOM 1107 C C . GLU A 1 135 ? -9.940 -29.722 9.177 1.00 44.75 135 GLU A C 1
ATOM 1109 O O . GLU A 1 135 ? -8.872 -30.307 8.996 1.00 44.75 135 GLU A O 1
ATOM 1114 N N . GLU A 1 136 ? -10.278 -29.192 10.348 1.00 45.38 136 GLU A N 1
ATOM 1115 C CA . GLU A 1 136 ? -9.557 -29.360 11.604 1.00 45.38 136 GLU A CA 1
ATOM 1116 C C . GLU A 1 136 ? -9.978 -30.710 12.202 1.00 45.38 136 GLU A C 1
ATOM 1118 O O . GLU A 1 136 ? -11.044 -30.825 12.806 1.00 45.38 136 GLU A O 1
ATOM 1123 N N . GLU A 1 137 ? -9.183 -31.761 11.979 1.00 47.47 137 GLU A N 1
ATOM 1124 C CA . GLU A 1 137 ? -9.384 -33.051 12.648 1.00 47.47 137 GLU A CA 1
ATOM 1125 C C . GLU A 1 137 ? -9.073 -32.902 14.145 1.00 47.47 137 GLU A C 1
ATOM 1127 O O . GLU A 1 137 ? -7.920 -32.880 14.582 1.00 47.47 137 GLU A O 1
ATOM 1132 N N . LEU A 1 138 ? -10.139 -32.771 14.935 1.00 48.97 138 LEU A N 1
ATOM 1133 C CA . LEU A 1 138 ? -10.129 -32.885 16.388 1.00 48.97 138 LEU A CA 1
ATOM 1134 C C . LEU A 1 138 ? -9.806 -34.338 16.763 1.00 48.97 138 LEU A C 1
ATOM 1136 O O . LEU A 1 138 ? -10.657 -35.217 16.631 1.00 48.97 138 LEU A O 1
ATOM 1140 N N . MET A 1 139 ? -8.585 -34.598 17.236 1.00 53.84 139 MET A N 1
ATOM 1141 C CA . MET A 1 139 ? -8.284 -35.859 17.915 1.00 53.84 139 MET A CA 1
ATOM 1142 C C . MET A 1 139 ? -9.028 -35.897 19.251 1.00 53.84 139 MET A C 1
ATOM 1144 O O . MET A 1 139 ? -8.838 -35.025 20.100 1.00 53.84 139 MET A O 1
ATOM 1148 N N . GLY A 1 140 ? -9.904 -36.895 19.376 1.00 51.50 140 GLY A N 1
ATOM 1149 C CA . GLY A 1 140 ? -10.656 -37.221 20.578 1.00 51.50 140 GLY A CA 1
ATOM 1150 C C . GLY A 1 140 ? -9.747 -37.631 21.733 1.00 51.50 140 GLY A C 1
ATOM 1151 O O . GLY A 1 140 ? -8.681 -38.212 21.543 1.00 51.50 140 GLY A O 1
ATOM 1152 N N . ASP A 1 141 ? -10.190 -37.236 22.918 1.00 53.78 141 ASP A N 1
ATOM 1153 C CA . ASP A 1 141 ? -9.618 -37.503 24.229 1.00 53.78 141 ASP A CA 1
ATOM 1154 C C . ASP A 1 141 ? -10.213 -38.820 24.751 1.00 53.78 141 ASP A C 1
ATOM 1156 O O . ASP A 1 141 ? -11.380 -38.866 25.146 1.00 53.78 141 ASP A O 1
ATOM 1160 N N . ASP A 1 142 ? -9.436 -39.901 24.702 1.00 53.06 142 ASP A N 1
ATOM 1161 C CA . ASP A 1 142 ? -9.856 -41.225 25.166 1.00 53.06 142 ASP A CA 1
ATOM 1162 C C . ASP A 1 142 ? -9.646 -41.321 26.687 1.00 53.06 142 ASP A C 1
ATOM 1164 O O . ASP A 1 142 ? -8.680 -41.904 27.186 1.00 53.06 142 ASP A O 1
ATOM 1168 N N . GLY A 1 143 ? -10.549 -40.698 27.442 1.00 48.59 143 GLY A N 1
ATOM 1169 C CA . GLY A 1 143 ? -10.690 -40.915 28.877 1.00 48.59 143 GLY A CA 1
ATOM 1170 C C . GLY A 1 143 ? -11.668 -42.052 29.170 1.00 48.59 143 GLY A C 1
ATOM 1171 O O . GLY A 1 143 ? -12.871 -41.815 29.219 1.00 48.59 143 GLY A O 1
ATOM 1172 N N . GLU A 1 144 ? -11.172 -43.262 29.438 1.00 50.47 144 GLU A N 1
ATOM 1173 C CA . GLU A 1 144 ? -11.964 -44.338 30.055 1.00 50.47 144 GLU A CA 1
ATOM 1174 C C . GLU A 1 144 ? -11.543 -44.541 31.520 1.00 50.47 144 GLU A C 1
ATOM 1176 O O . GLU A 1 144 ? -10.441 -44.999 31.831 1.00 50.47 144 GLU A O 1
ATOM 1181 N N . GLN A 1 145 ? -12.453 -44.196 32.436 1.00 48.78 145 GLN A N 1
ATOM 1182 C CA . GLN A 1 145 ? -12.473 -44.675 33.816 1.00 48.78 145 GLN A CA 1
ATOM 1183 C C . GLN A 1 145 ? -13.744 -45.505 34.045 1.00 48.78 145 GLN A C 1
ATOM 1185 O O . GLN A 1 145 ? -14.840 -45.004 33.830 1.00 48.78 145 GLN A O 1
ATOM 1190 N N . GLN A 1 146 ? -13.516 -46.708 34.583 1.00 47.06 146 GLN A N 1
ATOM 1191 C CA . GLN A 1 146 ? -14.337 -47.486 35.526 1.00 47.06 146 GLN A CA 1
ATOM 1192 C C . GLN A 1 146 ? -15.710 -48.020 35.079 1.00 47.06 146 GLN A C 1
ATOM 1194 O O . GLN A 1 146 ? -16.654 -47.265 34.892 1.00 47.06 146 GLN A O 1
ATOM 1199 N N . GLU A 1 147 ? -15.848 -49.350 35.136 1.00 53.69 147 GLU A N 1
ATOM 1200 C CA . GLU A 1 147 ? -17.088 -50.006 35.567 1.00 53.69 147 GLU A CA 1
ATOM 1201 C C . GLU A 1 147 ? -16.787 -51.006 36.697 1.00 53.69 147 GLU A C 1
ATOM 1203 O O . GLU A 1 147 ? -15.869 -51.828 36.625 1.00 53.69 147 GLU A O 1
ATOM 1208 N N . GLU A 1 148 ? -17.552 -50.828 37.771 1.00 55.41 148 GLU A N 1
ATOM 1209 C CA . GLU A 1 148 ? -17.698 -51.631 38.983 1.00 55.41 148 GLU A CA 1
ATOM 1210 C C . GLU A 1 148 ? -18.721 -52.772 38.772 1.00 55.41 148 GLU A C 1
ATOM 1212 O O . GLU A 1 148 ? -19.502 -52.745 37.826 1.00 55.41 148 GLU A O 1
ATOM 1217 N N . GLU A 1 149 ? -18.750 -53.705 39.734 1.00 51.62 149 GLU A N 1
ATOM 1218 C CA . GLU A 1 149 ? -19.795 -54.713 40.032 1.00 51.62 149 GLU A CA 1
ATOM 1219 C C . GLU A 1 149 ? -19.942 -55.938 39.100 1.00 51.62 149 GLU A C 1
ATOM 1221 O O . GLU A 1 149 ? -20.629 -55.914 38.081 1.00 51.62 149 GLU A O 1
ATOM 1226 N N . ASN A 1 150 ? -19.414 -57.100 39.519 1.00 44.12 150 ASN A N 1
ATOM 1227 C CA . ASN A 1 150 ? -20.072 -58.020 40.475 1.00 44.12 150 ASN A CA 1
ATOM 1228 C C . ASN A 1 150 ? -19.138 -59.177 40.880 1.00 44.12 150 ASN A C 1
ATOM 1230 O O . ASN A 1 150 ? -18.477 -59.745 39.980 1.00 44.12 150 ASN A O 1
#

pLDDT: mean 73.94, std 22.44, range [31.06, 97.94]

Secondary structure (DSSP, 8-state):
-HHHHHHHHHHH-SS--HHHHHHHHHHHH--HHHHHTEESSS--SSSS--EEGGG-HHHHHHHHHHHHHH-TT--HHHHHHIIIIIITTTHHHHHSPPP-------GGGTTTSTTS----GGG--------PPPP---------------

Foldseek 3Di:
DVVVLVVLLVQQDADDQLLSSLVLSCVVPDDLVRLQQAACQQDDPDPRGHDRPVVPVVVLVSSQSSSCVRPVVDDPVNSSCCSHVNCSVCSVCVVPPPPPPPDDDDPPPPPPPPPDDCPPPVPNPPPPPPPDDDDDPDDDDPDDDDDDDD

InterPro domains:
  IPR032071 Domain of unknown function DUF4806 [PF16064] (2-65)

Radius of gyration: 22.92 Å; chains: 1; bounding box: 42×77×63 Å

Sequence (150 aa):
MKKVVMNLRKIIGSGHSWRNACYKLSSVLFTKELLTHFSWTGVSRTKNTKLPFQKLHNILGIFYHVVKYCDGSFNYAHRETFFRDGILKHANTRLNPKKKNDKENNPDQENIRRGRDDILIEDIIICNVDVNPVEEELMGDDGEQQEEEN

Organism: NCBI:txid50390